Protein AF-A0A844ZDD3-F1 (afdb_monomer)

Structure (mmCIF, N/CA/C/O backbone):
data_AF-A0A844ZDD3-F1
#
_entry.id   AF-A0A844ZDD3-F1
#
loop_
_atom_site.group_PDB
_atom_site.id
_atom_site.type_symbol
_atom_site.label_atom_id
_atom_site.label_alt_id
_atom_site.label_comp_id
_atom_site.label_asym_id
_atom_site.label_entity_id
_atom_site.label_seq_id
_atom_site.pdbx_PDB_ins_code
_atom_site.Cartn_x
_atom_site.Cartn_y
_atom_site.Cartn_z
_atom_site.occupancy
_atom_site.B_iso_or_equiv
_atom_site.auth_seq_id
_atom_site.auth_comp_id
_atom_site.auth_asym_id
_atom_site.auth_atom_id
_atom_site.pdbx_PDB_model_num
ATOM 1 N N . MET A 1 1 ? 4.568 0.535 -24.529 1.00 60.56 1 MET A N 1
ATOM 2 C CA . MET A 1 1 ? 3.658 0.491 -23.373 1.00 60.56 1 MET A CA 1
ATOM 3 C C . MET A 1 1 ? 2.261 0.314 -23.936 1.00 60.56 1 MET A C 1
ATOM 5 O O . MET A 1 1 ? 1.839 1.228 -24.624 1.00 60.56 1 MET A O 1
ATOM 9 N N . ASN A 1 2 ? 1.700 -0.900 -23.848 1.00 66.25 2 ASN A N 1
ATOM 10 C CA . ASN A 1 2 ? 0.269 -1.279 -23.900 1.00 66.25 2 ASN A CA 1
ATOM 11 C C . ASN A 1 2 ? 0.093 -2.808 -23.662 1.00 66.25 2 ASN A C 1
ATOM 13 O O . ASN A 1 2 ? -0.740 -3.463 -24.288 1.00 66.25 2 ASN A O 1
ATOM 17 N N . GLY A 1 3 ? 0.932 -3.415 -22.818 1.00 83.56 3 GLY A N 1
ATOM 18 C CA . GLY A 1 3 ? 0.932 -4.859 -22.563 1.00 83.56 3 GLY A CA 1
ATOM 19 C C . GLY A 1 3 ? -0.097 -5.278 -21.502 1.00 83.56 3 GLY A C 1
ATOM 20 O O . GLY A 1 3 ? -0.481 -4.457 -20.666 1.00 83.56 3 GLY A O 1
ATOM 21 N N . PRO A 1 4 ? -0.507 -6.561 -21.451 1.00 89.69 4 PRO A N 1
ATOM 22 C CA . PRO A 1 4 ? -1.439 -7.063 -20.432 1.00 89.69 4 PRO A CA 1
ATOM 23 C C . PRO A 1 4 ? -1.009 -6.761 -18.986 1.00 89.69 4 PRO A C 1
ATOM 25 O O . PRO A 1 4 ? -1.853 -6.512 -18.129 1.00 89.69 4 PRO A O 1
ATOM 28 N N . LEU A 1 5 ? 0.304 -6.727 -18.725 1.00 89.25 5 LEU A N 1
ATOM 29 C CA . LEU A 1 5 ? 0.873 -6.419 -17.410 1.00 89.25 5 LEU A CA 1
ATOM 30 C C . LEU A 1 5 ? 0.599 -4.972 -16.963 1.00 89.25 5 LEU A C 1
ATOM 32 O O . LEU A 1 5 ? 0.358 -4.735 -15.784 1.00 89.25 5 LEU A O 1
ATOM 36 N N . GLU A 1 6 ? 0.598 -4.015 -17.891 1.00 90.12 6 GLU A N 1
ATOM 37 C CA . GLU A 1 6 ? 0.353 -2.597 -17.596 1.00 90.12 6 GLU A CA 1
ATOM 38 C C . GLU A 1 6 ? -1.129 -2.347 -17.298 1.00 90.12 6 GLU A C 1
ATOM 40 O O . GLU A 1 6 ? -1.453 -1.640 -16.348 1.00 90.12 6 GLU A O 1
ATOM 45 N N . TRP A 1 7 ? -2.035 -2.988 -18.047 1.00 93.50 7 TRP A N 1
ATOM 46 C CA . TRP A 1 7 ? -3.474 -2.953 -17.762 1.00 93.50 7 TRP A CA 1
ATOM 47 C C . TRP A 1 7 ? -3.809 -3.601 -16.422 1.00 93.50 7 TRP A C 1
ATOM 49 O O . TRP A 1 7 ? -4.579 -3.040 -15.643 1.00 93.50 7 TRP A O 1
ATOM 59 N N . PHE A 1 8 ? -3.195 -4.749 -16.125 1.00 94.12 8 PHE A N 1
ATOM 60 C CA . PHE A 1 8 ? -3.315 -5.387 -14.818 1.00 94.12 8 PHE A CA 1
ATOM 61 C C . PHE A 1 8 ? -2.848 -4.452 -13.696 1.00 94.12 8 PHE A C 1
ATOM 63 O O . PHE A 1 8 ? -3.570 -4.254 -12.720 1.00 94.12 8 PHE A O 1
ATOM 70 N N . ALA A 1 9 ? -1.672 -3.838 -13.851 1.00 93.56 9 ALA A N 1
ATOM 71 C CA . ALA A 1 9 ? -1.124 -2.921 -12.861 1.00 93.56 9 ALA A CA 1
ATOM 72 C C . ALA A 1 9 ? -2.012 -1.675 -12.679 1.00 93.56 9 ALA A C 1
ATOM 74 O O . ALA A 1 9 ? -2.272 -1.264 -11.549 1.00 93.56 9 ALA A O 1
ATOM 75 N N . ALA A 1 10 ? -2.536 -1.104 -13.766 1.00 95.00 10 ALA A N 1
ATOM 76 C CA . ALA A 1 10 ? -3.423 0.056 -13.719 1.00 95.00 10 ALA A CA 1
ATOM 77 C C . ALA A 1 10 ? -4.755 -0.255 -13.018 1.00 95.00 10 ALA A C 1
ATOM 79 O O . ALA A 1 10 ? -5.141 0.450 -12.087 1.00 95.00 10 ALA A O 1
ATOM 80 N N . ILE A 1 11 ? -5.439 -1.333 -13.414 1.00 96.94 11 ILE A N 1
ATOM 81 C CA . ILE A 1 11 ? -6.708 -1.747 -12.796 1.00 96.94 11 ILE A CA 1
ATOM 82 C C . ILE A 1 11 ? -6.485 -2.100 -11.322 1.00 96.94 11 ILE A C 1
ATOM 84 O O . ILE A 1 11 ? -7.249 -1.668 -10.460 1.00 96.94 11 ILE A O 1
ATOM 88 N N . GLY A 1 12 ? -5.406 -2.826 -11.014 1.00 97.06 12 GLY A N 1
ATOM 89 C CA . GLY A 1 12 ? -5.037 -3.161 -9.643 1.00 97.06 12 GLY A CA 1
ATOM 90 C C . GLY A 1 12 ? -4.804 -1.923 -8.774 1.00 97.06 12 GLY A C 1
ATOM 91 O O . GLY A 1 12 ? -5.283 -1.885 -7.643 1.00 97.06 12 GLY A O 1
ATOM 92 N N . ALA A 1 13 ? -4.133 -0.891 -9.302 1.00 97.00 13 ALA A N 1
ATOM 93 C CA . ALA A 1 13 ? -3.936 0.375 -8.594 1.00 97.00 13 ALA A CA 1
ATOM 94 C C . ALA A 1 13 ? -5.267 1.065 -8.277 1.00 97.00 13 ALA A C 1
ATOM 96 O O . ALA A 1 13 ? -5.462 1.534 -7.159 1.00 97.00 13 ALA A O 1
ATOM 97 N N . VAL A 1 14 ? -6.187 1.112 -9.246 1.00 98.12 14 VAL A N 1
ATOM 98 C CA . VAL A 1 14 ? -7.508 1.734 -9.070 1.00 98.12 14 VAL A CA 1
ATOM 99 C C . VAL A 1 14 ? -8.312 1.003 -7.997 1.00 98.12 14 VAL A C 1
ATOM 101 O O . VAL A 1 14 ? -8.885 1.645 -7.121 1.00 98.12 14 VAL A O 1
ATOM 104 N N . ILE A 1 15 ? -8.314 -0.331 -8.021 1.00 97.75 15 ILE A N 1
ATOM 105 C CA . ILE A 1 15 ? -9.010 -1.145 -7.017 1.00 97.75 15 ILE A CA 1
ATOM 106 C C . ILE A 1 15 ? -8.405 -0.919 -5.630 1.00 97.75 15 ILE A C 1
ATOM 108 O O . ILE A 1 15 ? -9.138 -0.670 -4.677 1.00 97.75 15 ILE A O 1
ATOM 112 N N . ALA A 1 16 ? -7.077 -0.961 -5.508 1.00 97.00 16 ALA A N 1
ATOM 113 C CA . ALA A 1 16 ? -6.405 -0.726 -4.236 1.00 97.00 16 ALA A CA 1
ATOM 114 C C . ALA A 1 16 ? -6.686 0.687 -3.694 1.00 97.00 16 ALA A C 1
ATOM 116 O O . ALA A 1 16 ? -6.979 0.845 -2.510 1.00 97.00 16 ALA A O 1
ATOM 117 N N . ALA A 1 17 ? -6.680 1.706 -4.557 1.00 97.38 17 ALA A N 1
ATOM 118 C CA . ALA A 1 17 ? -7.031 3.073 -4.179 1.00 97.38 17 ALA A CA 1
ATOM 119 C C . ALA A 1 17 ? -8.480 3.163 -3.685 1.00 97.38 17 ALA A C 1
ATOM 121 O O . ALA A 1 17 ? -8.732 3.761 -2.641 1.00 97.38 17 ALA A O 1
ATOM 122 N N . ALA A 1 18 ? -9.415 2.525 -4.392 1.00 97.62 18 ALA A N 1
ATOM 123 C CA . ALA A 1 18 ? -10.818 2.479 -3.999 1.00 97.62 18 ALA A CA 1
ATOM 124 C C . ALA A 1 18 ? -11.014 1.780 -2.645 1.00 97.62 18 ALA A C 1
ATOM 126 O O . ALA A 1 18 ? -11.810 2.242 -1.836 1.00 97.62 18 ALA A O 1
ATOM 127 N N . MET A 1 19 ? -10.260 0.713 -2.359 1.00 96.25 19 MET A N 1
ATOM 128 C CA . MET A 1 19 ? -10.312 0.032 -1.060 1.00 96.25 19 MET A CA 1
ATOM 129 C C . MET A 1 19 ? -9.860 0.929 0.097 1.00 96.25 19 MET A C 1
ATOM 131 O O . MET A 1 19 ? -10.463 0.866 1.164 1.00 96.25 19 MET A O 1
ATOM 135 N N . ILE A 1 20 ? -8.816 1.747 -0.098 1.00 95.06 20 ILE A N 1
ATOM 136 C CA . ILE A 1 20 ? -8.387 2.726 0.915 1.00 95.06 20 ILE A CA 1
ATOM 137 C C . ILE A 1 20 ? -9.434 3.831 1.055 1.00 95.06 20 ILE A C 1
ATOM 139 O O . ILE A 1 20 ? -9.805 4.172 2.169 1.00 95.06 20 ILE A O 1
ATOM 143 N N . ALA A 1 21 ? -9.924 4.370 -0.064 1.00 96.00 21 ALA A N 1
ATOM 144 C CA . ALA A 1 21 ? -10.888 5.467 -0.064 1.00 96.00 21 ALA A CA 1
ATOM 145 C C . ALA A 1 21 ? -12.242 5.084 0.548 1.00 96.00 21 ALA A C 1
ATOM 147 O O . ALA A 1 21 ? -12.914 5.935 1.117 1.00 96.00 21 ALA A O 1
ATOM 148 N N . ALA A 1 22 ? -12.646 3.818 0.426 1.00 93.69 22 ALA A N 1
ATOM 149 C CA . ALA A 1 22 ? -13.873 3.321 1.031 1.00 93.69 22 ALA A CA 1
ATOM 150 C C . ALA A 1 22 ? -13.790 3.212 2.565 1.00 93.69 22 ALA A C 1
ATOM 152 O O . ALA A 1 22 ? -14.829 3.094 3.200 1.00 93.69 22 ALA A O 1
ATOM 153 N N . ASP A 1 23 ? -12.578 3.194 3.131 1.00 87.19 23 ASP A N 1
ATOM 154 C CA . ASP A 1 23 ? -12.278 3.188 4.569 1.00 87.19 23 ASP A CA 1
ATOM 155 C C . ASP A 1 23 ? -13.160 2.268 5.438 1.00 87.19 23 ASP A C 1
ATOM 157 O O . ASP A 1 23 ? -13.570 2.589 6.547 1.00 87.19 23 ASP A O 1
ATOM 161 N N . ILE A 1 24 ? -13.444 1.057 4.949 1.00 86.00 24 ILE A N 1
ATOM 162 C CA . ILE A 1 24 ? -14.344 0.084 5.608 1.00 86.00 24 ILE A CA 1
ATOM 163 C C . ILE A 1 24 ? -13.620 -0.662 6.759 1.00 86.00 24 ILE A C 1
ATOM 165 O O . ILE A 1 24 ? -13.936 -1.799 7.117 1.00 86.00 24 ILE A O 1
ATOM 169 N N . GLY A 1 25 ? -12.590 -0.039 7.331 1.00 88.25 25 GLY A N 1
ATOM 170 C CA . GLY A 1 25 ? -11.855 -0.513 8.496 1.00 88.25 25 GLY A CA 1
ATOM 171 C C . GLY A 1 25 ? -10.463 -1.078 8.214 1.00 88.25 25 GLY A C 1
ATOM 172 O O . GLY A 1 25 ? -10.094 -1.483 7.105 1.00 88.25 25 GLY A O 1
ATOM 173 N N . ARG A 1 26 ? -9.681 -1.188 9.296 1.00 91.75 26 ARG A N 1
ATOM 174 C CA . ARG A 1 26 ? -8.238 -1.493 9.282 1.00 91.75 26 ARG A CA 1
ATOM 175 C C . ARG A 1 26 ? -7.801 -2.635 8.359 1.00 91.75 26 ARG A C 1
ATOM 177 O O . ARG A 1 26 ? -6.746 -2.553 7.725 1.00 91.75 26 ARG A O 1
ATOM 184 N N . ARG A 1 27 ? -8.542 -3.751 8.334 1.00 90.81 27 ARG A N 1
ATOM 185 C CA . ARG A 1 27 ? -8.148 -4.936 7.548 1.00 90.81 27 ARG A CA 1
ATOM 186 C C . ARG A 1 27 ? -8.270 -4.686 6.046 1.00 90.81 27 ARG A C 1
ATOM 188 O O . ARG A 1 27 ? -7.401 -5.154 5.316 1.00 90.81 27 ARG A O 1
ATOM 195 N N . ALA A 1 28 ? -9.302 -3.966 5.603 1.00 93.50 28 ALA A N 1
ATOM 196 C CA . ALA A 1 28 ? -9.491 -3.632 4.193 1.00 93.50 28 ALA A CA 1
ATOM 197 C C . ALA A 1 28 ? -8.339 -2.747 3.697 1.00 93.50 28 ALA A C 1
ATOM 199 O O . ALA A 1 28 ? -7.681 -3.097 2.718 1.00 93.50 28 ALA A O 1
ATOM 200 N N . THR A 1 29 ? -7.998 -1.700 4.453 1.00 94.62 29 THR A N 1
ATOM 201 C CA . THR A 1 29 ? -6.855 -0.812 4.180 1.00 94.62 29 THR A CA 1
ATOM 202 C C . THR A 1 29 ? -5.533 -1.582 4.152 1.00 94.62 29 THR A C 1
ATOM 204 O O . THR A 1 29 ? -4.712 -1.402 3.254 1.00 94.62 29 THR A O 1
ATOM 207 N N . GLY A 1 30 ? -5.339 -2.523 5.081 1.00 95.69 30 GLY A N 1
ATOM 208 C CA . GLY A 1 30 ? -4.173 -3.406 5.083 1.00 95.69 30 GLY A CA 1
ATOM 209 C C . GLY A 1 30 ? -4.050 -4.275 3.825 1.00 95.69 30 GLY A C 1
ATOM 210 O O . GLY A 1 30 ? -2.964 -4.377 3.258 1.00 95.69 30 GLY A O 1
ATOM 211 N N . TRP A 1 31 ? -5.150 -4.871 3.353 1.00 97.31 31 TRP A N 1
ATOM 212 C CA . TRP A 1 31 ? -5.167 -5.643 2.103 1.00 97.31 31 TRP A CA 1
ATOM 213 C C . TRP A 1 31 ? -5.006 -4.769 0.855 1.00 97.31 31 TRP A C 1
ATOM 215 O O . TRP A 1 31 ? -4.398 -5.216 -0.117 1.00 97.31 31 TRP A O 1
ATOM 225 N N . ALA A 1 32 ? -5.466 -3.517 0.890 1.00 97.38 32 ALA A N 1
ATOM 226 C CA . ALA A 1 32 ? -5.216 -2.556 -0.177 1.00 97.38 32 ALA A CA 1
ATOM 227 C C . ALA A 1 32 ? -3.713 -2.292 -0.355 1.00 97.38 32 ALA A C 1
ATOM 229 O O . ALA A 1 32 ? -3.214 -2.307 -1.479 1.00 97.38 32 ALA A O 1
ATOM 230 N N . PHE A 1 33 ? -2.961 -2.154 0.745 1.00 97.88 33 PHE A N 1
ATOM 231 C CA . PHE A 1 33 ? -1.500 -2.044 0.688 1.00 97.88 33 PHE A CA 1
ATOM 232 C C . PHE A 1 33 ? -0.829 -3.298 0.114 1.00 97.88 33 PHE A C 1
ATOM 234 O O . PHE A 1 33 ? 0.122 -3.171 -0.654 1.00 97.88 33 PHE A O 1
ATOM 241 N N . VAL A 1 34 ? -1.339 -4.501 0.414 1.00 98.12 34 VAL A N 1
ATOM 242 C CA . VAL A 1 34 ? -0.843 -5.746 -0.207 1.00 98.12 34 VAL A CA 1
ATOM 243 C C . VAL A 1 34 ? -1.049 -5.710 -1.723 1.00 98.12 34 VAL A C 1
ATOM 245 O O . VAL A 1 34 ? -0.124 -6.012 -2.479 1.00 98.12 34 VAL A O 1
ATOM 248 N N . LEU A 1 35 ? -2.237 -5.309 -2.183 1.00 97.88 35 LEU A N 1
ATOM 249 C CA . LEU A 1 35 ? -2.530 -5.191 -3.611 1.00 97.88 35 LEU A CA 1
ATOM 250 C C . LEU A 1 35 ? -1.641 -4.130 -4.279 1.00 97.88 35 LEU A C 1
ATOM 252 O O . LEU A 1 35 ? -1.051 -4.398 -5.327 1.00 97.88 35 LEU A O 1
ATOM 256 N N . PHE A 1 36 ? -1.461 -2.969 -3.645 1.00 98.12 36 PHE A N 1
ATOM 257 C CA . PHE A 1 36 ? -0.538 -1.940 -4.121 1.00 98.12 36 PHE A CA 1
ATOM 258 C C . PHE A 1 36 ? 0.914 -2.427 -4.196 1.00 98.12 36 PHE A C 1
ATOM 260 O O . PHE A 1 36 ? 1.622 -2.054 -5.129 1.00 98.12 36 PHE A O 1
ATOM 267 N N . SER A 1 37 ? 1.373 -3.288 -3.280 1.00 98.38 37 SER A N 1
ATOM 268 C CA . SER A 1 37 ? 2.696 -3.918 -3.381 1.00 98.38 37 SER A CA 1
ATOM 269 C C . SER A 1 37 ? 2.824 -4.782 -4.639 1.00 98.38 37 SER A C 1
ATOM 271 O O . SER A 1 37 ? 3.814 -4.663 -5.358 1.00 98.38 37 SER A O 1
ATOM 273 N N . VAL A 1 38 ? 1.824 -5.614 -4.947 1.00 98.06 38 VAL A N 1
ATOM 274 C CA . VAL A 1 38 ? 1.826 -6.453 -6.162 1.00 98.06 38 VAL A CA 1
ATOM 275 C C . VAL A 1 38 ? 1.856 -5.587 -7.424 1.00 98.06 38 VAL A C 1
ATOM 277 O O . VAL A 1 38 ? 2.633 -5.840 -8.345 1.00 98.06 38 VAL A O 1
ATOM 280 N N . VAL A 1 39 ? 1.051 -4.526 -7.446 1.00 97.62 39 VAL A N 1
ATOM 281 C CA . VAL A 1 39 ? 0.997 -3.564 -8.552 1.00 97.62 39 VAL A CA 1
ATOM 282 C C . VAL A 1 39 ? 2.321 -2.815 -8.723 1.00 97.62 39 VAL A C 1
ATOM 284 O O . VAL A 1 39 ? 2.800 -2.667 -9.846 1.00 97.62 39 VAL A O 1
ATOM 287 N N . ALA A 1 40 ? 2.952 -2.386 -7.628 1.00 97.69 40 ALA A N 1
ATOM 288 C CA . ALA A 1 40 ? 4.247 -1.714 -7.670 1.00 97.69 40 ALA A CA 1
ATOM 289 C C . ALA A 1 40 ? 5.336 -2.625 -8.258 1.00 97.69 40 ALA A C 1
ATOM 291 O O . ALA A 1 40 ? 6.130 -2.176 -9.081 1.00 97.69 40 ALA A O 1
ATOM 292 N N . ILE A 1 41 ? 5.338 -3.920 -7.915 1.00 97.69 41 ILE A N 1
ATOM 293 C CA . ILE A 1 41 ? 6.251 -4.903 -8.523 1.00 97.69 41 ILE A CA 1
ATOM 294 C C . ILE A 1 41 ? 6.010 -5.000 -10.036 1.00 97.69 41 ILE A C 1
ATOM 296 O O . ILE A 1 41 ? 6.970 -4.976 -10.808 1.00 97.69 41 ILE A O 1
ATOM 300 N N . ALA A 1 42 ? 4.749 -5.059 -10.475 1.00 96.06 42 ALA A N 1
ATOM 301 C CA . ALA A 1 42 ? 4.418 -5.083 -11.899 1.00 96.06 42 ALA A CA 1
ATOM 302 C C . ALA A 1 42 ? 4.948 -3.833 -12.627 1.00 96.06 42 ALA A C 1
ATOM 304 O O . ALA A 1 42 ? 5.588 -3.961 -13.671 1.00 96.06 42 ALA A O 1
ATOM 305 N N . TRP A 1 43 ? 4.776 -2.639 -12.051 1.00 96.44 43 TRP A N 1
ATOM 306 C CA . TRP A 1 43 ? 5.307 -1.400 -12.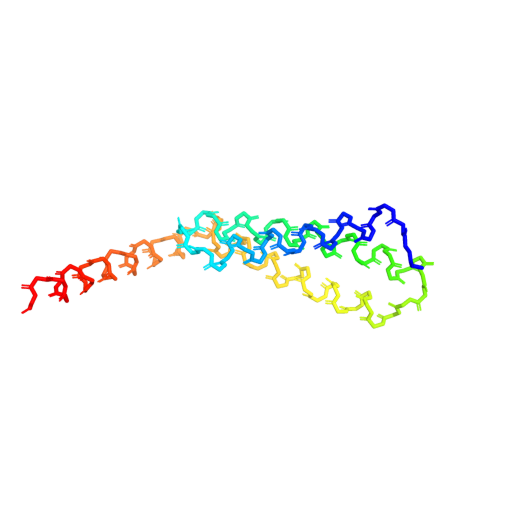627 1.00 96.44 43 TRP A CA 1
ATOM 307 C C . TRP A 1 43 ? 6.836 -1.316 -12.620 1.00 96.44 43 TRP A C 1
ATOM 309 O O . TRP A 1 43 ? 7.411 -0.776 -13.563 1.00 96.44 43 TRP A O 1
ATOM 319 N N . VAL A 1 44 ? 7.509 -1.882 -11.614 1.00 96.38 44 VAL A N 1
ATOM 320 C CA . VAL A 1 44 ? 8.975 -2.024 -11.609 1.00 96.38 44 VAL A CA 1
ATOM 321 C C . VAL A 1 44 ? 9.432 -2.896 -12.782 1.00 96.38 44 VAL A C 1
ATOM 323 O O . VAL A 1 44 ? 10.343 -2.506 -13.508 1.00 96.38 44 VAL A O 1
ATOM 326 N N . ILE A 1 45 ? 8.779 -4.039 -13.024 1.00 94.81 45 ILE A N 1
ATOM 327 C CA . ILE A 1 45 ? 9.100 -4.931 -14.155 1.00 94.81 45 ILE A CA 1
ATOM 328 C C . ILE A 1 45 ? 8.871 -4.220 -15.497 1.00 94.81 45 ILE A C 1
ATOM 330 O O . ILE A 1 45 ? 9.723 -4.282 -16.387 1.00 94.81 45 ILE A O 1
ATOM 334 N N . VAL A 1 46 ? 7.750 -3.506 -15.641 1.00 93.81 46 VAL A N 1
ATOM 335 C CA . VAL A 1 46 ? 7.458 -2.697 -16.836 1.00 93.81 46 VAL A CA 1
ATOM 336 C C . VAL A 1 46 ? 8.526 -1.620 -17.042 1.00 93.81 46 VAL A C 1
ATOM 338 O O . VAL A 1 46 ? 9.039 -1.466 -18.147 1.00 93.81 46 VAL A O 1
ATOM 341 N N . GLY A 1 47 ? 8.907 -0.895 -15.989 1.00 93.56 47 GLY A N 1
ATOM 342 C CA . GLY A 1 47 ? 9.912 0.162 -16.072 1.00 93.56 47 GLY A CA 1
ATOM 343 C C . GLY A 1 47 ? 11.299 -0.365 -16.447 1.00 93.56 47 GLY A C 1
ATOM 344 O O . GLY A 1 47 ? 11.974 0.230 -17.286 1.00 93.56 47 GLY A O 1
ATOM 345 N N . LEU A 1 48 ? 11.708 -1.512 -15.895 1.00 93.06 48 LEU A N 1
ATOM 346 C CA . LEU A 1 48 ? 12.986 -2.154 -16.220 1.00 93.06 48 LEU A CA 1
ATOM 347 C C . LEU A 1 48 ? 13.039 -2.661 -17.667 1.00 93.06 48 LEU A C 1
ATOM 349 O O . LEU A 1 48 ? 14.065 -2.512 -18.326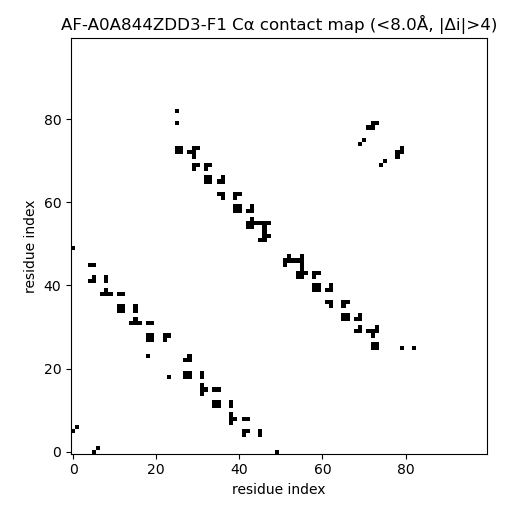 1.00 93.06 48 LEU A O 1
ATOM 353 N N . THR A 1 49 ? 11.946 -3.236 -18.173 1.00 91.38 49 THR A N 1
ATOM 354 C CA . THR A 1 49 ? 11.879 -3.775 -19.545 1.00 91.38 49 THR A CA 1
ATOM 355 C C . THR A 1 49 ? 11.655 -2.693 -20.604 1.00 91.38 49 THR A C 1
ATOM 357 O O . THR A 1 49 ? 12.128 -2.827 -21.729 1.00 91.38 49 THR A O 1
ATOM 360 N N . GLY A 1 50 ? 10.968 -1.605 -20.248 1.00 86.25 50 GLY A N 1
ATOM 361 C CA . GLY A 1 50 ? 10.663 -0.476 -21.129 1.00 86.25 50 GLY A CA 1
ATOM 362 C C . GLY A 1 50 ? 11.667 0.682 -21.086 1.00 86.25 50 GLY A C 1
ATOM 363 O O . GLY A 1 50 ? 11.430 1.694 -21.740 1.00 86.25 50 GLY A O 1
ATOM 364 N N . GLY A 1 51 ? 12.757 0.578 -20.313 1.00 80.25 51 GLY A N 1
ATOM 365 C CA . GLY A 1 51 ? 13.782 1.629 -20.192 1.00 80.25 51 GLY A CA 1
ATOM 366 C C . GLY A 1 51 ? 13.366 2.854 -19.360 1.00 80.25 51 GLY A C 1
ATOM 367 O O . GLY A 1 51 ? 14.012 3.899 -19.417 1.00 80.25 51 GLY A O 1
ATOM 368 N N . GLY A 1 52 ? 12.292 2.750 -18.576 1.00 90.38 52 GLY A N 1
ATOM 369 C CA . GLY A 1 52 ? 11.719 3.839 -17.785 1.00 90.38 52 GLY A CA 1
ATOM 370 C C . GLY A 1 52 ? 12.294 3.927 -16.372 1.00 90.38 52 GLY A C 1
ATOM 371 O O . GLY A 1 52 ? 11.601 3.593 -15.414 1.00 90.38 52 GLY A O 1
ATOM 372 N N . MET A 1 53 ? 13.527 4.426 -16.217 1.00 92.81 53 MET A N 1
ATOM 373 C CA . MET A 1 53 ? 14.175 4.563 -14.897 1.00 92.81 53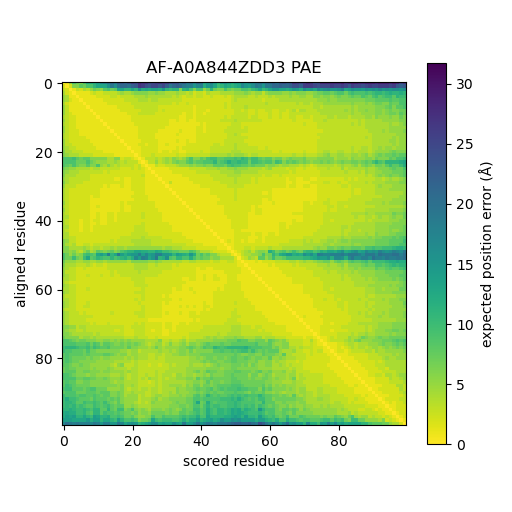 MET A CA 1
ATOM 374 C C . MET A 1 53 ? 13.326 5.336 -13.860 1.00 92.81 53 MET A C 1
ATOM 376 O O . MET A 1 53 ? 13.226 4.866 -12.724 1.00 92.81 53 MET A O 1
ATOM 380 N N . PRO A 1 54 ? 12.658 6.461 -14.204 1.00 95.69 54 PRO A N 1
ATOM 381 C CA . PRO A 1 54 ? 11.796 7.165 -13.251 1.00 95.69 54 PRO A CA 1
ATOM 382 C C . PRO A 1 54 ? 10.615 6.319 -12.757 1.00 95.69 54 PRO A C 1
ATOM 384 O O . PRO A 1 54 ? 10.336 6.306 -11.559 1.00 95.69 54 PRO A O 1
ATOM 387 N N . LEU A 1 55 ? 9.962 5.569 -13.655 1.00 93.75 55 LEU A N 1
ATOM 388 C CA . LEU A 1 55 ? 8.833 4.693 -13.322 1.00 93.75 55 LEU A CA 1
ATOM 389 C C . LEU A 1 55 ? 9.273 3.557 -12.389 1.00 93.75 55 LEU A C 1
ATOM 391 O O . LEU A 1 55 ? 8.588 3.261 -11.406 1.00 93.75 55 LEU A O 1
ATOM 395 N N . THR A 1 56 ? 10.440 2.968 -12.664 1.00 96.44 56 THR A N 1
ATOM 396 C CA . THR A 1 56 ? 11.051 1.923 -11.837 1.00 96.44 56 THR A CA 1
ATOM 397 C C . THR A 1 56 ? 11.362 2.426 -10.431 1.00 96.44 56 THR A C 1
ATOM 399 O O . THR A 1 56 ? 10.925 1.819 -9.456 1.00 96.44 56 THR A O 1
ATOM 402 N N . ILE A 1 57 ? 12.099 3.536 -10.306 1.00 97.69 57 ILE A N 1
ATOM 403 C CA . ILE A 1 57 ? 12.516 4.069 -9.000 1.00 97.69 57 ILE A CA 1
ATOM 404 C C . ILE A 1 57 ? 11.293 4.475 -8.176 1.00 97.69 57 ILE A C 1
ATOM 406 O O . ILE A 1 57 ? 11.203 4.122 -7.001 1.00 97.69 57 ILE A O 1
ATOM 410 N N . GLN A 1 58 ? 10.334 5.170 -8.793 1.00 97.88 58 GLN A N 1
ATOM 411 C CA . GLN A 1 58 ? 9.105 5.580 -8.120 1.00 97.88 58 GLN A CA 1
ATOM 412 C C . GLN A 1 58 ? 8.364 4.372 -7.538 1.00 97.88 58 GLN A C 1
ATOM 414 O O . GLN A 1 58 ? 8.023 4.375 -6.356 1.00 97.88 58 GLN A O 1
ATOM 419 N N . ASN A 1 59 ? 8.152 3.320 -8.334 1.00 97.56 59 ASN A N 1
ATOM 420 C CA . ASN A 1 59 ? 7.422 2.143 -7.869 1.00 97.56 59 ASN A CA 1
ATOM 421 C C . ASN A 1 59 ? 8.224 1.290 -6.879 1.00 97.56 59 ASN A C 1
ATOM 423 O O . ASN A 1 59 ? 7.633 0.687 -5.989 1.00 97.56 59 ASN A O 1
ATOM 427 N N . ALA A 1 60 ? 9.556 1.290 -6.952 1.00 97.94 60 ALA A N 1
ATOM 428 C CA . ALA A 1 60 ? 10.392 0.658 -5.935 1.00 97.94 60 ALA A CA 1
ATOM 429 C C . ALA A 1 60 ? 10.256 1.356 -4.569 1.00 97.94 60 ALA A C 1
ATOM 431 O O . ALA A 1 60 ? 10.120 0.691 -3.544 1.00 97.94 60 ALA A O 1
ATOM 432 N N . ILE A 1 61 ? 10.228 2.693 -4.546 1.00 98.31 61 ILE A N 1
ATOM 433 C CA . ILE A 1 61 ? 9.985 3.461 -3.316 1.00 98.31 61 ILE A CA 1
ATOM 434 C C . ILE A 1 61 ? 8.557 3.221 -2.811 1.00 98.31 61 ILE A C 1
ATOM 436 O O . ILE A 1 61 ? 8.366 2.954 -1.624 1.00 98.31 61 ILE A O 1
ATOM 440 N N . LEU A 1 62 ? 7.559 3.248 -3.703 1.00 97.81 62 LEU A N 1
ATOM 441 C CA . LEU A 1 62 ? 6.173 2.935 -3.339 1.00 97.81 62 LEU A CA 1
ATOM 442 C C . LEU A 1 62 ? 6.044 1.531 -2.756 1.00 97.81 62 LEU A C 1
ATOM 444 O O . LEU A 1 62 ? 5.323 1.355 -1.783 1.00 97.81 62 LEU A O 1
ATOM 448 N N . LEU A 1 63 ? 6.768 0.542 -3.283 1.00 98.25 63 LEU A N 1
ATOM 449 C CA . LEU A 1 63 ? 6.772 -0.806 -2.728 1.00 98.25 63 LEU A CA 1
ATOM 450 C C . LEU A 1 63 ? 7.212 -0.805 -1.258 1.00 98.25 63 LEU A C 1
ATOM 452 O O . LEU A 1 63 ? 6.554 -1.442 -0.440 1.00 98.25 63 LEU A O 1
ATOM 456 N N . ILE A 1 64 ? 8.257 -0.054 -0.899 1.00 98.38 64 ILE A N 1
ATOM 457 C CA . ILE A 1 64 ? 8.717 0.070 0.495 1.00 98.38 64 ILE A CA 1
ATOM 458 C C . ILE A 1 64 ? 7.623 0.688 1.376 1.00 98.38 64 ILE A C 1
ATOM 460 O O . ILE A 1 64 ? 7.324 0.158 2.447 1.00 98.38 64 ILE A O 1
ATOM 464 N N . VAL A 1 65 ? 6.989 1.770 0.915 1.00 98.19 65 VAL A N 1
ATOM 465 C CA . VAL A 1 65 ? 5.884 2.428 1.635 1.00 98.19 65 VAL A CA 1
ATOM 466 C C . VAL A 1 65 ? 4.690 1.484 1.797 1.00 98.19 65 VAL A C 1
ATOM 468 O O . VAL A 1 65 ? 4.129 1.378 2.885 1.00 98.19 65 VAL A O 1
ATOM 471 N N . ASN A 1 66 ? 4.336 0.741 0.750 1.00 98.00 66 ASN A N 1
ATOM 472 C CA . ASN A 1 66 ? 3.241 -0.220 0.786 1.00 98.00 66 ASN A CA 1
ATOM 473 C C . ASN A 1 66 ? 3.524 -1.344 1.783 1.00 98.00 66 ASN A C 1
ATOM 475 O O . ASN A 1 66 ? 2.662 -1.670 2.593 1.00 98.00 66 ASN A O 1
ATOM 479 N N . LEU A 1 67 ? 4.746 -1.887 1.802 1.00 98.12 67 LEU A N 1
ATOM 480 C CA . LEU A 1 67 ? 5.148 -2.901 2.782 1.00 98.12 67 LEU A CA 1
ATOM 481 C C . LEU A 1 67 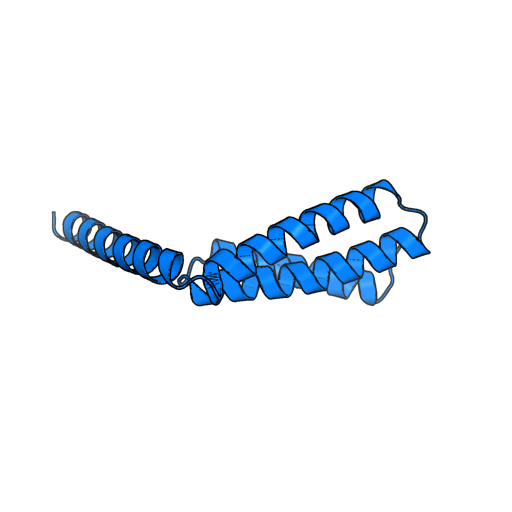? 5.095 -2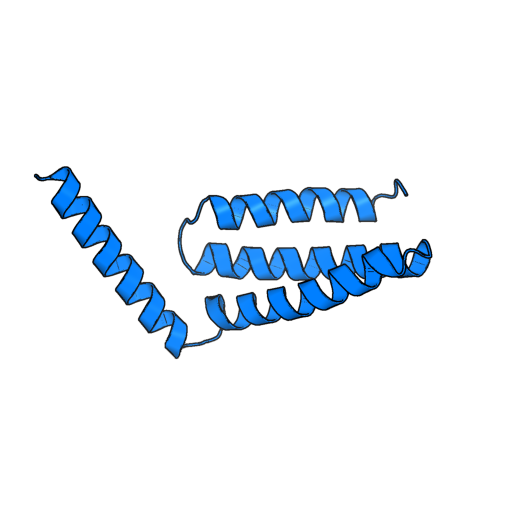.363 4.218 1.00 98.12 67 LEU A C 1
ATOM 483 O O . LEU A 1 67 ? 4.681 -3.082 5.131 1.00 98.12 67 LEU A O 1
ATOM 487 N N . TRP A 1 68 ? 5.447 -1.091 4.421 1.00 97.94 68 TRP A N 1
ATOM 488 C CA . TRP A 1 68 ? 5.258 -0.427 5.708 1.00 97.94 68 TRP A CA 1
ATOM 489 C C . TRP A 1 68 ? 3.775 -0.341 6.091 1.00 97.94 68 TRP A C 1
ATOM 491 O O . TRP A 1 68 ? 3.415 -0.664 7.223 1.00 97.94 68 TRP A O 1
ATOM 501 N N . GLY A 1 69 ? 2.905 0.013 5.141 1.00 96.06 69 GLY A N 1
ATOM 502 C CA . GLY A 1 69 ? 1.451 -0.007 5.308 1.00 96.06 69 GLY A CA 1
ATOM 503 C C . GLY A 1 69 ? 0.923 -1.396 5.682 1.00 96.06 69 GLY A C 1
ATOM 504 O O . GLY A 1 69 ? 0.195 -1.538 6.664 1.00 96.06 69 GLY A O 1
ATOM 505 N N . VAL A 1 70 ? 1.364 -2.454 4.992 1.00 97.38 70 VAL A N 1
ATOM 506 C CA . VAL A 1 70 ? 1.022 -3.849 5.329 1.00 97.38 70 VAL A CA 1
ATOM 507 C C . VAL A 1 70 ? 1.417 -4.176 6.768 1.00 97.38 70 VAL A C 1
ATOM 509 O O . VAL A 1 70 ? 0.609 -4.702 7.538 1.00 97.38 70 VAL A O 1
ATOM 512 N N . TRP A 1 71 ? 2.643 -3.838 7.166 1.00 96.50 71 TRP A N 1
ATOM 513 C CA . TRP A 1 71 ? 3.100 -4.073 8.531 1.00 96.50 71 TRP A CA 1
ATOM 514 C C . TRP A 1 71 ? 2.274 -3.287 9.558 1.00 96.50 71 TRP A C 1
ATOM 516 O O . TRP A 1 71 ? 1.848 -3.848 10.570 1.00 96.50 71 TRP A O 1
ATOM 526 N N . GLN A 1 72 ? 1.996 -2.012 9.289 1.00 94.62 72 GLN A N 1
ATOM 527 C CA . GLN A 1 72 ? 1.236 -1.138 10.175 1.00 94.62 72 GLN A CA 1
ATOM 528 C C . GLN A 1 72 ? -0.204 -1.620 10.375 1.00 94.62 72 GLN A C 1
ATOM 530 O O . GLN A 1 72 ? -0.668 -1.642 11.517 1.00 94.62 72 GLN A O 1
ATOM 535 N N . TYR A 1 73 ? -0.888 -1.999 9.293 1.00 93.50 73 TYR A N 1
ATOM 536 C CA . TYR A 1 73 ? -2.319 -2.296 9.297 1.00 93.50 73 TYR A CA 1
ATOM 537 C C . TYR A 1 73 ? -2.643 -3.772 9.506 1.00 93.50 73 TYR A C 1
ATOM 539 O O . TYR A 1 73 ? -3.671 -4.052 10.112 1.00 93.50 73 TYR A O 1
ATOM 547 N N . LEU A 1 74 ? -1.811 -4.727 9.075 1.00 92.75 74 LEU A N 1
ATOM 548 C CA . LEU A 1 74 ? -2.095 -6.161 9.243 1.00 92.75 74 LEU A CA 1
ATOM 549 C C . LEU A 1 74 ? -1.294 -6.809 10.375 1.00 92.75 74 LEU A C 1
ATOM 551 O O . LEU A 1 74 ? -1.862 -7.599 11.131 1.00 92.75 74 LEU A O 1
ATOM 555 N N . LEU A 1 75 ? -0.007 -6.480 10.510 1.00 92.31 75 LEU A N 1
ATOM 556 C CA . LEU A 1 75 ? 0.922 -7.280 11.319 1.00 92.31 75 LEU A CA 1
ATOM 557 C C . LEU A 1 75 ? 1.212 -6.696 12.707 1.00 92.31 75 LEU A C 1
ATOM 559 O O . LEU A 1 75 ? 1.441 -7.457 13.641 1.00 92.31 75 LEU A O 1
ATOM 563 N N . SER A 1 76 ? 1.203 -5.371 12.871 1.00 93.12 76 SER A N 1
ATOM 564 C CA . SER A 1 76 ? 1.595 -4.712 14.123 1.00 93.12 76 SER A CA 1
ATOM 565 C C . SER A 1 76 ? 0.509 -4.820 15.209 1.00 93.12 76 SER A C 1
ATOM 567 O O . SER A 1 76 ? -0.542 -4.174 15.107 1.00 93.12 76 SER A O 1
ATOM 569 N N . PRO A 1 77 ? 0.751 -5.552 16.318 1.00 86.88 77 PRO A N 1
ATOM 570 C CA . PRO A 1 77 ? -0.241 -5.704 17.387 1.00 86.88 77 PRO A CA 1
ATOM 571 C C . PRO A 1 77 ? -0.472 -4.407 18.170 1.00 86.88 77 PRO A C 1
ATOM 573 O O . PRO A 1 77 ? -1.561 -4.176 18.695 1.00 86.88 77 PRO A O 1
ATOM 576 N N . LYS A 1 78 ? 0.557 -3.552 18.252 1.00 90.31 78 LYS A N 1
ATOM 577 C CA . LYS A 1 78 ? 0.471 -2.241 18.908 1.00 90.31 78 LYS A CA 1
ATOM 578 C C . LYS A 1 78 ? -0.450 -1.309 18.125 1.00 90.31 78 LYS A C 1
ATOM 580 O O . LYS A 1 78 ? -1.338 -0.694 18.708 1.00 90.31 78 LYS A O 1
ATOM 585 N N . ASN A 1 79 ? -0.272 -1.261 16.805 1.00 89.81 79 ASN A N 1
ATOM 586 C CA . ASN A 1 79 ? -1.084 -0.413 15.936 1.00 89.81 79 ASN A CA 1
ATOM 587 C C . ASN A 1 79 ? -2.521 -0.915 15.860 1.00 89.81 79 ASN A C 1
ATOM 589 O O . ASN A 1 79 ? -3.430 -0.098 15.902 1.00 89.81 79 ASN A O 1
ATOM 593 N N . LYS A 1 80 ? -2.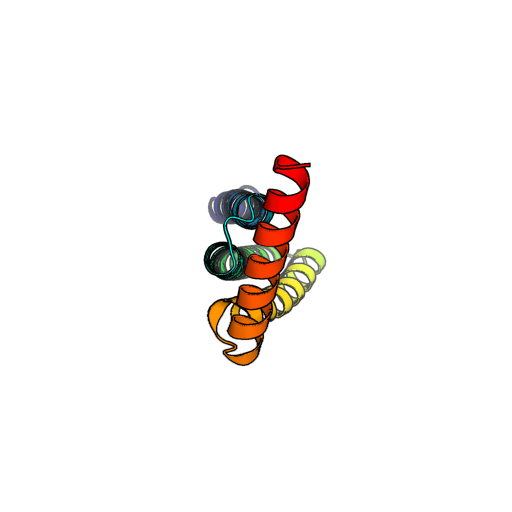729 -2.240 15.859 1.00 89.25 80 LYS A N 1
ATOM 594 C CA . LYS A 1 80 ? -4.065 -2.841 15.949 1.00 89.25 80 LYS A CA 1
ATOM 595 C C . LYS A 1 80 ? -4.883 -2.241 17.096 1.00 89.25 80 LYS A C 1
ATOM 597 O O . LYS A 1 80 ? -5.954 -1.710 16.846 1.00 89.25 80 LYS A O 1
ATOM 602 N N . ARG A 1 81 ? -4.350 -2.265 18.324 1.00 90.00 81 ARG A N 1
ATOM 603 C CA . ARG A 1 81 ? -5.055 -1.732 19.505 1.00 90.00 81 ARG A CA 1
ATOM 604 C C . ARG A 1 81 ? -5.299 -0.227 19.418 1.00 90.00 81 ARG A C 1
ATOM 606 O O . ARG A 1 81 ? -6.314 0.249 19.902 1.00 90.00 81 ARG A O 1
ATOM 613 N N . LYS A 1 82 ? -4.346 0.523 18.856 1.00 91.75 82 LYS A N 1
ATOM 614 C CA . LYS A 1 82 ? -4.476 1.975 18.694 1.00 91.75 82 LYS A CA 1
ATOM 615 C C . LYS A 1 82 ? -5.590 2.317 17.704 1.00 91.75 82 LYS A C 1
ATOM 617 O O . LYS A 1 82 ? -6.410 3.164 18.016 1.00 91.75 82 LYS A O 1
ATOM 622 N N . ILE A 1 83 ? -5.611 1.649 16.553 1.00 90.25 83 ILE A N 1
ATOM 623 C CA . ILE A 1 83 ? -6.605 1.874 15.500 1.00 90.25 83 ILE A CA 1
ATOM 624 C C . ILE A 1 83 ? -7.993 1.441 15.982 1.00 90.25 83 ILE A C 1
ATOM 626 O O . ILE A 1 83 ? -8.915 2.226 15.867 1.00 90.25 83 ILE A O 1
ATOM 630 N N . GLU A 1 84 ? -8.125 0.272 16.620 1.00 89.38 84 GLU A N 1
ATOM 631 C CA . GLU A 1 84 ? -9.414 -0.195 17.170 1.00 89.38 84 GLU A CA 1
ATOM 632 C C . GLU A 1 84 ? -10.000 0.795 18.190 1.00 89.38 84 GLU A C 1
ATOM 634 O O . GLU A 1 84 ? -11.189 1.082 18.153 1.00 89.38 84 GLU A O 1
ATOM 639 N N . LYS A 1 85 ? -9.162 1.380 19.059 1.00 92.25 85 LYS A N 1
ATOM 640 C CA . LYS A 1 85 ? -9.607 2.435 19.983 1.00 92.25 85 LYS A CA 1
ATOM 641 C C . LYS A 1 85 ? -10.008 3.728 19.276 1.00 92.25 85 LYS A C 1
ATOM 643 O O . LYS A 1 85 ? -10.902 4.412 19.747 1.00 92.25 85 LYS A O 1
ATOM 648 N N . MET A 1 86 ? -9.319 4.097 18.197 1.00 91.06 86 MET A N 1
ATOM 649 C CA . MET A 1 86 ? -9.687 5.279 17.413 1.00 91.06 86 MET A CA 1
ATOM 650 C C . MET A 1 86 ? -11.025 5.066 16.701 1.00 91.06 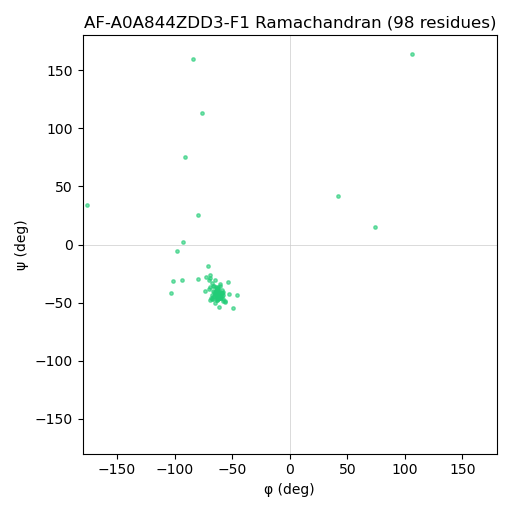86 MET A C 1
ATOM 652 O O . MET A 1 86 ? -11.870 5.943 16.786 1.00 91.06 86 MET A O 1
ATOM 656 N N . GLU A 1 87 ? -11.236 3.890 16.100 1.00 88.38 87 GLU A N 1
ATOM 657 C CA . GLU A 1 87 ? -12.507 3.497 15.470 1.00 88.38 87 GLU A CA 1
ATOM 658 C C . GLU A 1 87 ? -13.670 3.484 16.487 1.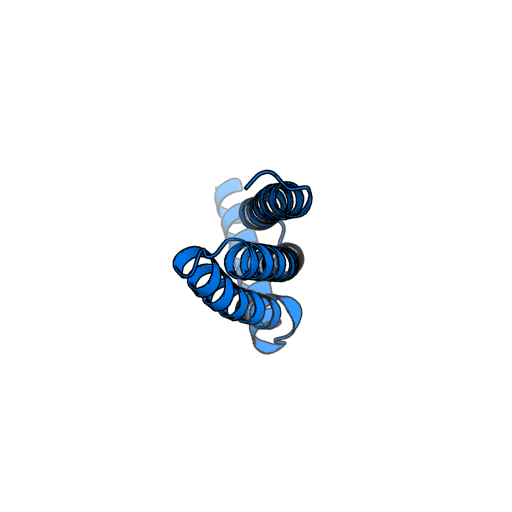00 88.38 87 GLU A C 1
ATOM 660 O O . GLU A 1 87 ? -14.805 3.788 16.135 1.00 88.38 87 GLU A O 1
ATOM 665 N N . GLU A 1 88 ? -13.416 3.124 17.750 1.00 90.31 88 GLU A N 1
ATOM 666 C CA . GLU A 1 88 ? -14.422 3.166 18.825 1.00 90.31 88 GLU A CA 1
ATOM 667 C C . GLU A 1 88 ? -14.800 4.605 19.205 1.00 90.31 88 GLU A C 1
ATOM 669 O O . GLU A 1 88 ? -15.983 4.930 19.242 1.00 90.31 88 GLU A O 1
ATOM 674 N N . ILE A 1 89 ? -13.803 5.474 19.412 1.00 94.06 89 ILE A N 1
ATOM 675 C CA . ILE A 1 89 ? -14.017 6.895 19.736 1.00 94.06 89 ILE A CA 1
ATOM 676 C C . ILE A 1 89 ? -14.719 7.624 18.584 1.00 94.06 89 ILE A C 1
ATOM 678 O O . ILE A 1 89 ? -15.573 8.470 18.821 1.00 94.06 89 ILE A O 1
ATOM 682 N N . GLU A 1 90 ? -14.365 7.308 17.339 1.00 90.75 90 GLU A N 1
ATOM 683 C CA . GLU A 1 90 ? -15.001 7.879 16.150 1.00 90.75 90 GLU A CA 1
ATOM 684 C C . GLU A 1 90 ? -16.486 7.521 16.086 1.00 90.75 90 GLU A C 1
ATOM 686 O O . GLU A 1 90 ? -17.313 8.413 15.944 1.00 90.75 90 GLU A O 1
ATOM 691 N N . LYS A 1 91 ? -16.841 6.250 16.306 1.00 89.31 91 LYS A N 1
ATOM 692 C CA . LYS A 1 91 ? -18.247 5.819 16.358 1.00 89.31 91 LYS A CA 1
ATOM 693 C C . LYS A 1 91 ? -19.026 6.462 17.497 1.00 89.31 91 LYS A C 1
ATOM 695 O O . LYS A 1 91 ? -20.203 6.765 17.331 1.00 89.31 91 LYS A O 1
ATOM 700 N N . GLU A 1 92 ? -18.394 6.631 18.657 1.00 92.25 92 GLU A N 1
ATOM 701 C CA . GLU A 1 92 ? -19.004 7.334 19.786 1.00 92.25 92 GLU A CA 1
ATOM 702 C C . GLU A 1 92 ? -19.275 8.801 19.421 1.00 92.25 92 GLU A C 1
ATOM 704 O O . GLU A 1 92 ? -20.397 9.268 19.593 1.00 92.25 92 GLU A O 1
ATOM 709 N N . ALA A 1 93 ? -18.305 9.486 18.808 1.00 92.88 93 ALA A N 1
ATOM 710 C CA . ALA A 1 93 ? -18.459 10.863 18.343 1.00 92.88 93 ALA A CA 1
ATOM 711 C C . ALA A 1 93 ? -19.514 11.010 17.227 1.00 92.88 93 ALA A C 1
ATOM 713 O O . ALA A 1 93 ? -20.300 11.954 17.253 1.00 92.88 93 ALA A O 1
ATOM 714 N N . GLU A 1 94 ? -19.566 10.087 16.263 1.00 91.25 94 GLU A N 1
ATOM 715 C CA . GLU A 1 94 ? -20.608 10.058 15.226 1.00 91.25 94 GLU A CA 1
ATOM 716 C C . GLU A 1 94 ? -21.997 9.890 15.847 1.00 91.25 94 GLU A C 1
ATOM 718 O O . GLU A 1 94 ? -22.912 10.647 15.530 1.00 91.25 94 GLU A O 1
ATOM 723 N N . HIS A 1 95 ? -22.144 8.956 16.789 1.00 91.69 95 HIS A N 1
ATOM 724 C CA . HIS A 1 95 ? -23.406 8.733 17.487 1.00 91.69 95 HIS A CA 1
ATOM 725 C C . HIS A 1 95 ? -23.824 9.947 18.334 1.00 91.69 95 HIS A C 1
ATOM 727 O O . HIS A 1 95 ? -25.003 10.300 18.372 1.00 91.69 95 HIS A O 1
ATOM 733 N N . GLU A 1 96 ? -22.884 10.617 19.007 1.00 92.62 96 GLU A N 1
ATOM 734 C CA . GLU A 1 96 ? -23.153 11.873 19.719 1.00 92.62 96 GLU A CA 1
ATOM 735 C C . GLU A 1 96 ? -23.649 12.973 18.771 1.00 92.62 96 GLU A C 1
ATOM 737 O O . GLU A 1 96 ? -24.616 13.663 19.092 1.00 92.62 96 GLU A O 1
ATOM 742 N N . VAL A 1 97 ? -23.038 13.117 17.589 1.00 93.50 97 VAL A N 1
ATOM 743 C CA . VAL A 1 97 ? -23.467 14.089 16.570 1.00 93.50 97 VAL A CA 1
ATOM 744 C C . VAL A 1 97 ? -24.848 13.748 16.006 1.00 93.50 97 VAL A C 1
ATOM 746 O O . VAL A 1 97 ? -25.655 14.651 15.819 1.00 93.50 97 VAL A O 1
ATOM 749 N N . GLU A 1 98 ? -25.143 12.473 15.748 1.00 91.88 98 GLU A N 1
ATOM 750 C CA . GLU A 1 98 ? -26.447 12.036 15.225 1.00 91.88 98 GLU A CA 1
ATOM 751 C C . GLU A 1 98 ? -27.592 12.181 16.238 1.00 91.88 98 GLU A C 1
ATOM 753 O O . GLU A 1 98 ? -28.753 12.304 15.844 1.00 91.88 98 GLU A O 1
ATOM 758 N N . THR A 1 99 ? -27.283 12.141 17.536 1.00 93.12 99 THR A N 1
ATOM 759 C CA . THR A 1 99 ? -28.278 12.223 18.619 1.00 93.12 99 THR A CA 1
ATOM 760 C C . THR A 1 99 ? -28.442 13.620 19.226 1.00 93.12 99 THR A C 1
ATOM 762 O O . THR A 1 99 ? -29.348 13.805 20.045 1.00 93.12 99 THR A O 1
ATOM 765 N N . SER A 1 100 ? -27.608 14.586 18.818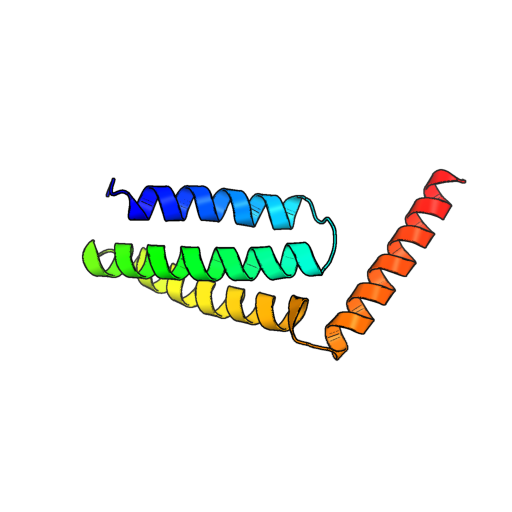 1.00 79.69 100 SER A N 1
ATOM 766 C CA . SER A 1 100 ? -27.669 16.007 19.211 1.00 79.69 100 SER A CA 1
ATOM 767 C C . SER A 1 100 ? -28.576 16.831 18.298 1.00 79.69 100 SER A C 1
ATOM 769 O O . SER A 1 100 ? -29.263 17.734 18.831 1.00 79.69 100 SER A O 1
#

pLDDT: mean 93.15, std 5.84, range [60.56, 98.38]

Radius of gyration: 17.19 Å; Cα contacts (8 Å, |Δi|>4): 94; chains: 1; bounding box: 42×23×44 Å

Mean predicted aligned error: 4.29 Å

Secondary structure (DSSP, 8-state):
---HHHHHHHHHHHHHHHHHHTT--HHHHHHHHHHHHHHHHHHHHHHHHTT-HHHHHHHHHHHHHHHHHHIIIII-HHHHHHHHHHHHHHHHHHHHHHH-

Sequence (100 aa):
MNGPLEWFAAIGAVIAAAMIAADIGRRATGWAFVLFSVVAIAWVIVGLTGGGMPLTIQNAILLIVNLWGVWQYLLSPKNKRKIEKMEEIEKEAEHEVETS

Solvent-accessible surface area (backbone atoms only — not comparable to full-atom values): 5100 Å² total; per-residue (Å²): 143,88,48,75,62,57,55,50,25,51,54,41,42,53,51,22,50,48,38,46,74,64,61,84,42,60,63,49,40,16,52,18,21,50,45,38,29,57,25,21,52,44,40,26,53,50,14,65,74,68,72,33,62,70,54,20,52,53,23,52,52,46,29,54,55,21,52,50,41,26,40,48,43,68,67,36,70,70,47,46,56,54,50,56,52,48,57,50,52,50,53,52,52,51,50,52,62,76,74,106

Foldseek 3Di:
DDDPLLVQLVVLLVVLVVQVVVCPDLVSVLVSLVSLLVSLVSQLVVCVVVVNPVSNVVSVVSNVVSVVSNCQRPPDPVNVVVRVVVVVVVVVVVVVVVVD

Organism: NCBI:txid1463599